Protein AF-A0AAD6IHA2-F1 (afdb_monomer)

Nearest PDB structures (foldseek):
  6ywy-assembly1_3  TM=8.155E-01  e=8.739E-05  Neurospora crassa
  3j6b-assembly1_3  TM=8.695E-01  e=1.203E-01  Saccharomyces cerevisiae
  4v1a-assembly1_e  TM=6.798E-01  e=2.513E-01  Sus scrofa

Sequence (151 aa):
MFKPTEPMLMRLRLTTKQVNGGYYKGNRTGSMGVFDKKGQYRSQVEKHRNYIPAAKLELPGLPEGSSTKEPFLLTPFVTKHMRPTPSNYVQDLERNGKTVTVIRGFEGADYLNMWADTREAYFEKFPFPKKSKKSEKSEKSKKSTEGTSDQ

Radius of gyration: 33.82 Å; Cα contacts (8 Å, |Δi|>4): 60; chains: 1; bounding box: 78×87×69 Å

Structure (mmCIF, N/CA/C/O backbone):
data_AF-A0AAD6IHA2-F1
#
_entry.id   AF-A0AAD6IHA2-F1
#
loop_
_atom_site.group_PDB
_atom_site.id
_atom_site.type_symbol
_atom_site.label_atom_id
_atom_site.label_alt_id
_atom_site.label_comp_id
_atom_site.label_asym_id
_atom_site.label_entity_id
_atom_site.label_seq_id
_atom_site.pdbx_PDB_ins_code
_atom_site.Cartn_x
_atom_site.Cartn_y
_atom_site.Cartn_z
_atom_site.occupancy
_atom_site.B_iso_or_equiv
_atom_site.auth_seq_id
_atom_site.auth_comp_id
_atom_site.auth_asym_id
_atom_site.auth_atom_id
_atom_site.pdbx_PDB_model_num
ATOM 1 N N . MET A 1 1 ? -36.192 -14.384 8.399 1.00 53.62 1 MET A N 1
ATOM 2 C CA . MET A 1 1 ? -34.789 -14.504 8.857 1.00 53.62 1 MET A CA 1
ATOM 3 C C . MET A 1 1 ? -34.752 -15.516 9.992 1.00 53.62 1 MET A C 1
ATOM 5 O O . MET A 1 1 ? -35.439 -15.306 10.983 1.00 53.62 1 MET A O 1
ATOM 9 N N . PHE A 1 2 ? -34.051 -16.636 9.812 1.00 67.25 2 PHE A N 1
ATOM 10 C CA . PHE A 1 2 ? -33.970 -17.711 10.805 1.00 67.25 2 PHE A CA 1
ATOM 11 C C . PHE A 1 2 ? -33.204 -17.218 12.040 1.00 67.25 2 PHE A C 1
ATOM 13 O O . PHE A 1 2 ? -32.063 -16.770 11.918 1.00 67.25 2 PHE A O 1
ATOM 20 N N . LYS A 1 3 ? -33.841 -17.251 13.215 1.00 65.81 3 LYS A N 1
ATOM 21 C CA . LYS A 1 3 ? -33.168 -17.006 14.493 1.00 65.81 3 LYS A CA 1
ATOM 22 C C . LYS A 1 3 ? -32.695 -18.363 15.026 1.00 65.81 3 LYS A C 1
ATOM 24 O O . LYS A 1 3 ? -33.536 -19.245 15.186 1.00 65.81 3 LYS A O 1
ATOM 29 N N . PRO A 1 4 ? -31.389 -18.562 15.253 1.00 68.19 4 PRO A N 1
ATOM 30 C CA . PRO A 1 4 ? -30.879 -19.821 15.781 1.00 68.19 4 PRO A CA 1
ATOM 31 C C . PRO A 1 4 ? -31.451 -20.106 17.175 1.00 68.19 4 PRO A C 1
ATOM 33 O O . PRO A 1 4 ? -31.747 -19.184 17.935 1.00 68.19 4 PRO A O 1
ATOM 36 N N . THR A 1 5 ? -31.594 -21.389 17.500 1.00 79.06 5 THR A N 1
ATOM 37 C CA . THR A 1 5 ? -32.062 -21.855 18.809 1.00 79.06 5 THR A CA 1
ATOM 38 C C . THR A 1 5 ? -31.047 -21.528 19.910 1.00 79.06 5 THR A C 1
ATOM 40 O O . THR A 1 5 ? -29.836 -21.499 19.684 1.00 79.06 5 THR A O 1
ATOM 43 N N . GLU A 1 6 ? -31.544 -21.289 21.122 1.00 74.75 6 GLU A N 1
ATOM 44 C CA . GLU A 1 6 ? -30.767 -20.923 22.317 1.00 74.75 6 GLU A CA 1
ATOM 45 C C . GLU A 1 6 ? -29.519 -21.801 22.581 1.00 74.75 6 GLU A C 1
ATOM 47 O O . GLU A 1 6 ? -28.434 -21.244 22.779 1.00 74.75 6 GLU A O 1
ATOM 52 N N . PRO A 1 7 ? -29.573 -23.149 22.469 1.00 74.94 7 PRO A N 1
ATOM 53 C CA . PRO A 1 7 ? -28.379 -23.987 22.623 1.00 74.94 7 PRO A CA 1
ATOM 54 C C . PRO A 1 7 ? -27.324 -23.785 21.522 1.00 74.94 7 PRO A C 1
ATOM 56 O O . PRO A 1 7 ? -26.135 -24.006 21.761 1.00 74.94 7 PRO A O 1
ATOM 59 N N . MET A 1 8 ? -27.719 -23.350 20.320 1.00 70.06 8 MET A N 1
ATOM 60 C CA . MET A 1 8 ? -26.784 -23.038 19.234 1.00 70.06 8 MET A CA 1
ATOM 61 C C . MET A 1 8 ? -26.043 -21.715 19.477 1.00 70.06 8 MET A C 1
ATOM 63 O O . MET A 1 8 ? -24.870 -21.597 19.124 1.00 70.06 8 MET A O 1
ATOM 67 N N . LEU A 1 9 ? -26.690 -20.734 20.116 1.00 71.88 9 LEU A N 1
ATOM 68 C CA . LEU A 1 9 ? -26.089 -19.438 20.459 1.00 71.88 9 LEU A CA 1
ATOM 69 C C . LEU A 1 9 ? -24.939 -19.563 21.468 1.00 71.88 9 LEU A C 1
ATOM 71 O O . LEU A 1 9 ? -23.960 -18.830 21.349 1.00 71.88 9 LEU A O 1
ATOM 75 N N . MET A 1 10 ? -25.006 -20.519 22.401 1.00 69.31 10 MET A N 1
ATOM 76 C CA . MET A 1 10 ? -23.984 -20.701 23.444 1.00 69.31 10 MET A CA 1
ATOM 77 C C . MET A 1 10 ? -22.617 -21.177 22.925 1.00 69.31 10 MET A C 1
ATOM 79 O O . MET A 1 10 ? -21.611 -21.009 23.608 1.00 69.31 10 MET A O 1
ATOM 83 N N . ARG A 1 11 ? -22.557 -21.780 21.730 1.00 80.44 11 ARG A N 1
ATOM 84 C CA . ARG A 1 11 ? -21.316 -22.343 21.157 1.00 80.44 11 ARG A CA 1
ATOM 85 C C . ARG A 1 11 ? -20.700 -21.470 20.065 1.00 80.44 11 ARG A C 1
ATOM 87 O O . ARG A 1 11 ? -19.562 -21.696 19.659 1.00 80.44 11 ARG A O 1
ATOM 94 N N . LEU A 1 12 ? -21.443 -20.484 19.568 1.00 83.69 12 LEU A N 1
ATOM 95 C CA . LEU A 1 12 ? -20.974 -19.577 18.527 1.00 83.69 12 LEU A CA 1
ATOM 96 C C . LEU A 1 12 ? -20.155 -18.438 19.138 1.00 83.69 12 LEU A C 1
ATOM 98 O O . LEU A 1 12 ? -20.445 -17.936 20.221 1.00 83.69 12 LEU A O 1
ATOM 102 N N . ARG A 1 13 ? -19.122 -17.988 18.419 1.00 86.44 13 ARG A N 1
ATOM 103 C CA . ARG A 1 13 ? -18.313 -16.846 18.863 1.00 86.44 13 ARG A CA 1
ATOM 104 C C . ARG A 1 13 ? -19.167 -15.581 18.902 1.00 86.44 13 ARG A C 1
ATOM 106 O O . ARG A 1 13 ? -19.810 -15.246 17.910 1.00 86.44 13 ARG A O 1
ATOM 113 N N . LEU A 1 14 ? -19.057 -14.833 19.999 1.00 87.69 14 LEU A N 1
ATOM 114 C CA . LEU A 1 14 ? -19.758 -13.564 20.173 1.00 87.69 14 LEU A CA 1
ATOM 115 C C . LEU A 1 14 ? -19.406 -12.540 19.082 1.00 87.69 14 LEU A C 1
ATOM 117 O O . LEU A 1 14 ? -18.248 -12.349 18.687 1.00 87.69 14 LEU A O 1
ATOM 121 N N . THR A 1 15 ? -20.437 -11.855 18.614 1.00 88.69 15 THR A N 1
ATOM 122 C CA . THR A 1 15 ? -20.440 -10.759 17.650 1.00 88.69 15 THR A CA 1
ATOM 123 C C . THR A 1 15 ? -21.135 -9.555 18.276 1.00 88.69 15 THR A C 1
ATOM 125 O O . THR A 1 15 ? -21.835 -9.670 19.279 1.00 88.69 15 THR A O 1
ATOM 128 N N . THR A 1 16 ? -20.971 -8.384 17.670 1.00 88.81 16 THR A N 1
ATOM 129 C CA . THR A 1 16 ? -21.528 -7.124 18.188 1.00 88.81 16 THR A CA 1
ATOM 130 C C . THR A 1 16 ? -23.055 -7.073 18.220 1.00 88.81 16 THR A C 1
ATOM 132 O O . THR A 1 16 ? -23.606 -6.166 18.828 1.00 88.81 16 THR A O 1
ATOM 135 N N . LYS A 1 17 ? -23.752 -7.994 17.542 1.00 86.81 17 LYS A N 1
ATOM 136 C CA . LYS A 1 17 ? -25.221 -7.999 17.424 1.00 86.81 17 LYS A CA 1
ATOM 137 C C . LYS A 1 17 ? -25.909 -9.023 18.326 1.00 86.81 17 LYS A C 1
ATOM 139 O O . LYS A 1 17 ? -27.129 -9.116 18.302 1.00 86.81 17 LYS A O 1
ATOM 144 N N . GLN A 1 18 ? -25.138 -9.808 19.076 1.00 83.75 18 GLN A N 1
ATOM 145 C CA . GLN A 1 18 ? -25.660 -10.881 19.928 1.00 83.75 18 GLN A CA 1
ATOM 146 C C . GLN A 1 18 ? -25.860 -10.457 21.385 1.00 83.75 18 GLN A C 1
ATOM 148 O O . GLN A 1 18 ? -26.608 -11.109 22.102 1.00 83.75 18 GLN A O 1
ATOM 153 N N . VAL A 1 19 ? -25.192 -9.392 21.826 1.00 81.38 19 VAL A N 1
ATOM 154 C CA . VAL A 1 19 ? -25.208 -8.912 23.212 1.00 81.38 19 VAL A CA 1
ATOM 155 C C . VAL A 1 19 ? -25.406 -7.398 23.238 1.00 81.38 19 VAL A C 1
ATOM 157 O O . VAL A 1 19 ? -25.029 -6.706 22.291 1.00 81.38 19 VAL A O 1
ATOM 160 N N . ASN A 1 20 ? -26.021 -6.904 24.314 1.00 82.94 20 ASN A N 1
ATOM 161 C CA . ASN A 1 20 ? -26.341 -5.488 24.504 1.00 82.94 20 ASN A CA 1
ATOM 162 C C . ASN A 1 20 ? -25.119 -4.700 25.038 1.00 82.94 20 ASN A C 1
ATOM 164 O O . ASN A 1 20 ? -23.970 -5.038 24.753 1.00 82.94 20 ASN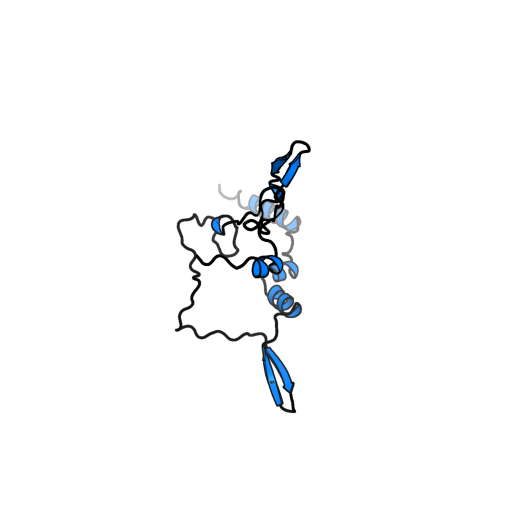 A O 1
ATOM 168 N N . GLY A 1 21 ? -25.361 -3.609 25.772 1.00 86.00 21 GLY A N 1
ATOM 169 C CA . GLY A 1 21 ? -24.336 -2.666 26.224 1.00 86.00 21 GLY A CA 1
ATOM 170 C C . GLY A 1 21 ? -23.149 -3.312 26.950 1.00 86.00 21 GLY A C 1
ATOM 171 O O . GLY A 1 21 ? -23.296 -4.293 27.672 1.00 86.00 21 GLY A O 1
ATOM 172 N N . GLY A 1 22 ? -21.962 -2.735 26.752 1.00 88.38 22 GLY A N 1
ATOM 173 C CA . GLY A 1 22 ? -20.713 -3.150 27.404 1.00 88.38 22 GLY A CA 1
ATOM 174 C C . GLY A 1 22 ? -19.805 -4.037 26.548 1.00 88.38 22 GLY A C 1
ATOM 175 O O . GLY A 1 22 ? -18.592 -4.018 26.741 1.00 88.38 22 GLY A O 1
ATOM 176 N N . TYR A 1 23 ? -20.340 -4.748 25.551 1.00 92.56 23 TYR A N 1
ATOM 177 C CA . TYR A 1 23 ? -19.519 -5.534 24.628 1.00 92.56 23 TYR A CA 1
ATOM 178 C C . TYR A 1 23 ? -19.188 -4.749 23.354 1.00 92.56 23 TYR A C 1
ATOM 180 O O . TYR A 1 23 ? -20.016 -4.598 22.455 1.00 92.56 23 TYR A O 1
ATOM 188 N N . TYR A 1 24 ? -17.944 -4.279 23.253 1.00 91.50 24 TYR A N 1
ATOM 189 C CA . TYR A 1 24 ? -17.407 -3.686 22.030 1.00 91.50 24 TYR A CA 1
ATOM 190 C C . TYR A 1 24 ? -16.456 -4.658 21.326 1.00 91.50 24 TYR A C 1
ATOM 192 O O . TYR A 1 24 ? -15.531 -5.200 21.929 1.00 91.50 24 TYR A O 1
ATOM 200 N N . LYS A 1 25 ? -16.648 -4.848 20.018 1.00 93.62 25 LYS A N 1
ATOM 201 C CA . LYS A 1 25 ? -15.765 -5.652 19.164 1.00 93.62 25 LYS A CA 1
ATOM 202 C C . LYS A 1 25 ? -15.484 -4.881 17.877 1.00 93.62 25 LYS A C 1
ATOM 204 O O . LYS A 1 25 ? -16.408 -4.542 17.145 1.00 93.62 25 LYS A O 1
ATOM 209 N N . GLY A 1 26 ? -14.209 -4.590 17.623 1.00 92.75 26 GLY A N 1
ATOM 210 C CA . GLY A 1 26 ? -13.777 -3.800 16.467 1.00 92.75 26 GLY A CA 1
ATOM 211 C C . GLY A 1 26 ? -13.718 -4.589 15.152 1.00 92.75 26 GLY A C 1
ATOM 212 O O . GLY A 1 26 ? -13.611 -5.815 15.149 1.00 92.75 26 GLY A O 1
ATOM 213 N N . ASN A 1 27 ? -13.699 -3.860 14.031 1.00 95.19 27 ASN A N 1
ATOM 214 C CA . ASN A 1 27 ? -13.680 -4.401 12.661 1.00 95.19 27 ASN A CA 1
ATOM 215 C C . ASN A 1 27 ? -12.321 -4.226 11.953 1.00 95.19 27 ASN A C 1
ATOM 217 O O . ASN A 1 27 ? -12.269 -4.097 10.735 1.00 95.19 27 ASN A O 1
ATOM 221 N N . ARG A 1 28 ? -11.213 -4.181 12.709 1.00 95.25 28 ARG A N 1
ATOM 222 C CA . ARG A 1 28 ? -9.847 -3.970 12.176 1.00 95.25 28 ARG A CA 1
ATOM 223 C C . ARG A 1 28 ? -9.683 -2.701 11.320 1.00 95.25 28 ARG A C 1
ATOM 225 O O . ARG A 1 28 ? -8.843 -2.650 10.432 1.00 95.25 28 ARG A O 1
ATOM 232 N N . THR A 1 29 ? -10.428 -1.643 11.627 1.00 93.62 29 THR A N 1
ATOM 233 C CA . THR A 1 29 ? -10.274 -0.333 10.967 1.00 93.62 29 THR A CA 1
ATOM 234 C C . THR A 1 29 ? -8.927 0.336 11.276 1.00 93.62 29 THR A C 1
ATOM 236 O O . THR A 1 29 ? -8.485 1.207 10.524 1.00 93.62 29 THR A O 1
ATOM 239 N N . GLY A 1 30 ? -8.237 -0.113 12.330 1.00 93.62 30 GLY A N 1
ATOM 240 C CA . GLY A 1 30 ? -6.969 0.436 12.815 1.00 93.62 30 GLY A CA 1
ATOM 241 C C . GLY A 1 30 ? -7.176 1.557 13.837 1.00 93.62 30 GLY A C 1
ATOM 242 O O . GLY A 1 30 ? -8.239 2.172 13.888 1.00 93.62 30 GLY A O 1
ATOM 243 N N . SER A 1 31 ? -6.162 1.808 14.668 1.00 93.75 31 SER A N 1
ATOM 244 C CA . SER A 1 31 ? -6.178 2.910 15.637 1.00 93.75 31 SER A CA 1
ATOM 245 C C . SER A 1 31 ? -5.745 4.209 14.959 1.00 93.75 31 SER A C 1
ATOM 247 O O . SER A 1 31 ? -4.578 4.351 14.600 1.00 93.75 31 SER A O 1
ATOM 249 N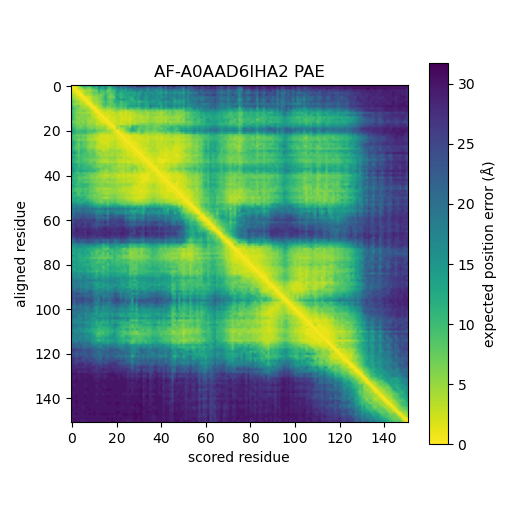 N . MET A 1 32 ? -6.682 5.140 14.766 1.00 96.25 32 MET A N 1
ATOM 250 C CA . MET A 1 32 ? -6.446 6.421 14.079 1.00 96.25 32 MET A CA 1
ATOM 251 C C . MET A 1 32 ? -6.188 7.577 15.067 1.00 96.25 32 MET A C 1
ATOM 253 O O . MET A 1 32 ? -6.276 8.744 14.698 1.00 96.25 32 MET A O 1
ATOM 257 N N . GLY A 1 33 ? -5.961 7.281 16.350 1.00 95.38 33 GLY A N 1
ATOM 258 C CA . GLY A 1 33 ? -6.025 8.289 17.405 1.00 95.38 33 GLY A CA 1
ATOM 259 C C . GLY A 1 33 ? -6.005 7.705 18.812 1.00 95.38 33 GLY A C 1
ATOM 260 O O . GLY A 1 33 ? -5.631 6.548 19.013 1.00 95.38 33 GLY A O 1
ATOM 261 N N . VAL A 1 34 ? -6.381 8.525 19.793 1.00 95.88 34 VAL A N 1
ATOM 262 C CA . VAL A 1 34 ? -6.351 8.186 21.224 1.00 95.88 34 VAL A CA 1
ATOM 263 C C . VAL A 1 34 ? -7.609 8.718 21.914 1.00 95.88 34 VAL A C 1
ATOM 265 O O . VAL A 1 34 ? -8.125 9.773 21.548 1.00 95.88 34 VAL A O 1
ATOM 268 N N . PHE A 1 35 ? -8.108 7.984 22.911 1.00 96.12 35 PHE A N 1
ATOM 269 C CA . PHE A 1 35 ? -9.190 8.444 23.780 1.00 96.12 35 PHE A CA 1
ATOM 270 C C . PHE A 1 35 ? -8.641 9.260 24.956 1.00 96.12 35 PHE A C 1
ATOM 272 O O . PHE A 1 35 ? -7.703 8.839 25.633 1.00 96.12 35 PHE A O 1
ATOM 279 N N . ASP A 1 36 ? -9.261 10.402 25.232 1.00 95.94 36 ASP A N 1
ATOM 280 C CA . ASP A 1 36 ? -9.004 11.199 26.428 1.00 95.94 36 ASP A CA 1
ATOM 281 C C . ASP A 1 36 ? -9.560 10.515 27.681 1.00 95.94 36 ASP A C 1
ATOM 283 O O . ASP A 1 36 ? -10.518 9.744 27.620 1.00 95.94 36 ASP A O 1
ATOM 287 N N . LYS A 1 37 ? -9.063 10.910 28.862 1.00 95.81 37 LYS A N 1
ATOM 288 C CA . LYS A 1 37 ? -9.605 10.464 30.163 1.00 95.81 37 LYS A CA 1
ATOM 289 C C . LYS A 1 37 ? -11.114 10.727 30.326 1.00 95.81 37 LYS A C 1
ATOM 291 O O . LYS A 1 37 ? -11.764 10.064 31.121 1.00 95.81 37 LYS A O 1
ATOM 296 N N . LYS A 1 38 ? -11.667 11.689 29.575 1.00 96.25 38 LYS A N 1
ATOM 297 C CA . LYS A 1 38 ? -13.100 12.038 29.546 1.00 96.25 38 LYS A CA 1
ATOM 298 C C . LYS A 1 38 ? -13.920 11.218 28.531 1.00 96.25 38 LYS A C 1
ATOM 300 O O . LYS A 1 38 ? -15.088 11.522 28.323 1.00 96.25 38 LYS A O 1
ATOM 305 N N . GLY A 1 39 ? -13.316 10.239 27.851 1.00 93.88 39 GLY A N 1
ATOM 306 C CA . GLY A 1 39 ? -13.978 9.394 26.847 1.00 93.88 39 GLY A CA 1
ATOM 307 C C . GLY A 1 39 ? -14.123 10.020 25.454 1.00 93.88 39 GLY A C 1
ATOM 308 O O . GLY A 1 39 ? -14.724 9.411 24.575 1.00 93.88 39 GLY A O 1
ATOM 309 N N . GLN A 1 40 ? -13.571 11.215 25.227 1.00 96.62 40 GLN A N 1
ATOM 310 C CA . GLN A 1 40 ? -13.568 11.871 23.914 1.00 96.62 40 GLN A CA 1
ATOM 311 C C . GLN A 1 40 ? -12.473 11.285 23.019 1.00 96.62 40 GLN A C 1
ATOM 313 O O . GLN A 1 40 ? -11.393 10.959 23.506 1.00 96.62 40 GLN A O 1
ATOM 318 N N . TYR A 1 41 ? -12.721 11.167 21.716 1.00 96.38 41 TYR A N 1
ATOM 319 C CA . TYR A 1 41 ? -11.736 10.647 20.766 1.00 96.38 41 TYR A CA 1
ATOM 320 C C . TYR A 1 41 ? -10.967 11.782 20.079 1.00 96.38 41 TYR A C 1
ATOM 322 O O . TYR A 1 41 ? -11.577 12.676 19.495 1.00 96.38 41 TYR A O 1
ATOM 330 N N . ARG A 1 42 ? -9.629 11.731 20.103 1.00 95.75 42 ARG A N 1
ATOM 331 C CA . ARG A 1 42 ? -8.748 12.662 19.378 1.00 95.75 42 ARG A CA 1
ATOM 332 C C . ARG A 1 42 ? -8.066 11.964 18.206 1.00 95.75 42 ARG A C 1
ATOM 334 O O . ARG A 1 42 ? -7.316 11.008 18.403 1.00 95.75 42 ARG A O 1
ATOM 341 N N . SER A 1 43 ? -8.294 12.471 16.995 1.00 95.69 43 SER A N 1
ATOM 342 C CA . SER A 1 43 ? -7.692 11.942 15.763 1.00 95.69 43 SER A CA 1
ATOM 343 C C . SER A 1 43 ? -6.227 12.358 15.619 1.00 95.69 43 SER A C 1
ATOM 345 O O . SER A 1 43 ? -5.892 13.520 15.833 1.00 95.69 43 SER A O 1
ATOM 347 N N . GLN A 1 44 ? -5.366 11.428 15.206 1.00 96.12 44 GLN A N 1
ATOM 348 C CA . GLN A 1 44 ? -3.964 11.683 14.865 1.00 96.12 44 GLN A CA 1
ATOM 349 C C . GLN A 1 44 ? -3.791 11.544 13.353 1.00 96.12 44 GLN A C 1
ATOM 351 O O . GLN A 1 44 ? -3.823 10.435 12.822 1.00 96.12 44 GLN A O 1
ATOM 356 N N . VAL A 1 45 ? -3.598 12.673 12.665 1.00 95.56 45 VAL A N 1
ATOM 357 C CA . VAL A 1 45 ? -3.554 12.730 11.191 1.00 95.56 45 VAL A CA 1
ATOM 358 C C . VAL A 1 45 ? -2.422 11.878 10.610 1.00 95.56 45 VAL A C 1
ATOM 360 O O . VAL A 1 45 ? -2.594 11.272 9.560 1.00 95.56 45 VAL A O 1
ATOM 363 N N . GLU A 1 46 ? -1.311 11.740 11.334 1.00 94.38 46 GLU A N 1
ATOM 364 C CA . GLU A 1 46 ? -0.165 10.897 10.959 1.00 94.38 46 GLU A CA 1
ATOM 365 C C . GLU A 1 46 ? -0.525 9.414 10.776 1.00 94.38 46 GLU A C 1
ATOM 367 O O . GLU A 1 46 ? 0.100 8.712 9.988 1.00 94.38 46 GLU A O 1
ATOM 372 N N . LYS A 1 47 ? -1.545 8.922 11.491 1.00 94.81 47 LYS A N 1
ATOM 373 C CA . LYS A 1 47 ? -1.987 7.520 11.421 1.00 94.81 47 LYS A CA 1
ATOM 374 C C . LYS A 1 47 ? -3.054 7.284 10.357 1.00 94.81 47 LYS A C 1
ATOM 376 O O . LYS A 1 47 ? -3.461 6.139 10.144 1.00 94.81 47 LYS A O 1
ATOM 381 N N . HIS A 1 48 ? -3.546 8.341 9.715 1.00 94.81 48 HIS A N 1
ATOM 382 C CA . HIS A 1 48 ? -4.547 8.213 8.668 1.00 94.81 48 HIS A CA 1
ATOM 383 C C . HIS A 1 48 ? -3.915 7.622 7.406 1.00 94.81 48 HIS A C 1
ATOM 385 O O . HIS A 1 48 ? -2.854 8.038 6.949 1.00 94.81 48 HIS A O 1
ATOM 391 N N . ARG A 1 49 ? -4.592 6.633 6.820 1.00 92.88 49 ARG A N 1
ATOM 392 C CA . ARG A 1 49 ? -4.181 6.050 5.541 1.00 92.88 49 ARG A CA 1
ATOM 393 C C . ARG A 1 49 ? -4.580 6.998 4.414 1.00 92.88 49 ARG A C 1
ATOM 395 O O . ARG A 1 49 ? -5.770 7.238 4.225 1.00 92.88 49 ARG A O 1
ATOM 402 N N . ASN A 1 50 ? -3.599 7.468 3.651 1.00 91.00 50 ASN A N 1
ATOM 403 C CA . ASN A 1 50 ? -3.812 8.294 2.468 1.00 91.00 50 ASN A CA 1
ATOM 404 C C . ASN A 1 50 ? -3.528 7.471 1.208 1.00 91.00 50 ASN A C 1
ATOM 406 O O . ASN A 1 50 ? -2.433 6.939 1.049 1.00 91.00 50 ASN A O 1
ATOM 410 N N . TYR A 1 51 ? -4.504 7.388 0.307 1.00 89.25 51 TYR A N 1
ATOM 411 C CA . TYR A 1 51 ? -4.329 6.783 -1.013 1.00 89.25 51 TYR A CA 1
ATOM 412 C C . TYR A 1 51 ? -4.070 7.901 -2.018 1.00 89.25 51 TYR A C 1
ATOM 414 O O . TYR A 1 51 ? -4.977 8.657 -2.366 1.00 89.25 51 TYR A O 1
ATOM 422 N N . ILE A 1 52 ? -2.810 8.052 -2.422 1.00 84.69 52 ILE A N 1
ATOM 423 C CA . ILE A 1 52 ? -2.388 9.136 -3.308 1.00 84.69 52 ILE A CA 1
ATOM 424 C C . ILE A 1 52 ? -2.712 8.738 -4.755 1.00 84.69 52 ILE A C 1
ATOM 426 O O . ILE A 1 52 ? -2.233 7.702 -5.214 1.00 84.69 52 ILE A O 1
ATOM 430 N N . PRO A 1 53 ? -3.521 9.526 -5.486 1.00 78.50 53 PRO A N 1
ATOM 431 C CA . PRO A 1 53 ? -3.780 9.258 -6.892 1.00 78.50 53 PRO A CA 1
ATOM 432 C C . PRO A 1 53 ? -2.525 9.527 -7.733 1.00 78.50 53 PRO A C 1
ATOM 434 O O . PRO A 1 53 ? -1.803 10.492 -7.485 1.00 78.50 53 PRO A O 1
ATOM 437 N N . ALA A 1 54 ? -2.320 8.717 -8.775 1.00 70.12 54 ALA A N 1
ATOM 438 C CA . ALA A 1 54 ? -1.185 8.797 -9.701 1.00 70.12 54 ALA A CA 1
ATOM 439 C C . ALA A 1 54 ? -0.982 10.189 -10.330 1.00 70.12 54 ALA A C 1
ATOM 441 O O . ALA A 1 54 ? 0.148 10.586 -10.569 1.00 70.12 54 ALA A O 1
ATOM 442 N N . ALA A 1 55 ? -2.051 10.974 -10.508 1.00 66.56 55 ALA A N 1
ATOM 443 C CA . ALA A 1 55 ? -1.974 12.351 -11.009 1.00 66.56 55 ALA A CA 1
ATOM 444 C C . ALA A 1 55 ? -1.150 13.308 -10.119 1.00 66.56 55 ALA A C 1
ATOM 446 O O . ALA A 1 55 ? -0.804 14.399 -10.556 1.00 66.56 55 ALA A O 1
ATOM 447 N N . LYS A 1 56 ? -0.882 12.934 -8.861 1.00 56.66 56 LYS A N 1
ATOM 448 C CA . LYS A 1 56 ? -0.061 13.704 -7.912 1.00 56.66 56 LYS A CA 1
ATOM 449 C C . LYS A 1 56 ? 1.351 13.134 -7.733 1.00 56.66 56 LYS A C 1
ATOM 451 O O . LYS A 1 56 ? 2.081 13.621 -6.877 1.00 56.66 56 LYS A O 1
ATOM 456 N N . LEU A 1 57 ? 1.705 12.081 -8.468 1.00 59.62 57 LEU A N 1
ATOM 457 C CA . LEU A 1 57 ? 3.013 11.436 -8.421 1.00 59.62 57 LEU A CA 1
ATOM 458 C C . LEU A 1 57 ? 3.766 11.769 -9.713 1.00 59.62 57 LEU A C 1
ATOM 460 O O . LEU A 1 57 ? 3.230 11.598 -10.805 1.00 59.62 57 LEU A O 1
ATOM 464 N N . GLU A 1 58 ? 5.011 12.222 -9.585 1.00 60.94 58 GLU A N 1
ATOM 465 C CA . GLU A 1 58 ? 5.943 12.341 -10.709 1.00 60.94 58 GLU A CA 1
ATOM 466 C C . GLU A 1 58 ? 6.352 10.925 -11.129 1.00 60.94 58 GLU A C 1
ATOM 468 O O . GLU A 1 58 ? 7.245 10.308 -10.550 1.00 60.94 58 GLU A O 1
ATOM 473 N N . LEU A 1 59 ? 5.615 10.344 -12.074 1.00 56.38 59 LEU A N 1
ATOM 474 C CA . LEU A 1 59 ? 5.925 9.019 -12.596 1.00 56.38 59 LEU A CA 1
ATOM 475 C C . LEU A 1 59 ? 7.005 9.151 -13.679 1.00 56.38 59 LEU A C 1
ATOM 477 O O . LEU A 1 59 ? 6.816 9.932 -14.617 1.00 56.38 59 LEU A O 1
ATOM 481 N N . PRO A 1 60 ? 8.107 8.379 -13.617 1.00 51.91 60 PRO A N 1
ATOM 482 C CA . PRO A 1 60 ? 9.065 8.329 -14.713 1.00 51.91 60 PRO A CA 1
ATOM 483 C C . PRO A 1 60 ? 8.350 7.843 -15.982 1.00 51.91 60 PRO A C 1
ATOM 485 O O . PRO A 1 60 ? 7.771 6.757 -16.003 1.00 51.91 60 PRO A O 1
ATOM 488 N N . GLY A 1 61 ? 8.350 8.679 -17.024 1.00 51.22 61 GLY A N 1
ATOM 489 C CA . GLY A 1 61 ? 7.632 8.443 -18.284 1.00 51.22 61 GLY A CA 1
ATOM 490 C C . GLY A 1 61 ? 6.375 9.298 -18.484 1.00 51.22 61 GLY A C 1
ATOM 491 O O . GLY A 1 61 ? 5.789 9.255 -19.564 1.00 51.22 61 GLY A O 1
ATOM 492 N N . LEU A 1 62 ? 5.980 10.098 -17.490 1.00 50.38 62 LEU A N 1
ATOM 493 C CA . LEU A 1 62 ? 4.971 11.139 -17.653 1.00 50.38 62 LEU A CA 1
ATOM 494 C C . LEU A 1 62 ? 5.683 12.449 -18.056 1.00 50.38 62 LEU A C 1
ATOM 496 O O . LEU A 1 62 ? 6.568 12.885 -17.318 1.00 50.38 62 LEU A O 1
ATOM 500 N N . PRO A 1 63 ? 5.390 13.062 -19.220 1.00 54.12 63 PRO A N 1
ATOM 501 C CA . PRO A 1 63 ? 6.068 14.293 -19.617 1.00 54.12 63 PRO A CA 1
ATOM 502 C C . PRO A 1 63 ? 5.770 15.409 -18.605 1.00 54.12 63 PRO A C 1
ATOM 504 O O . PRO A 1 63 ? 4.615 15.602 -18.214 1.00 54.12 63 PRO A O 1
ATOM 507 N N . GLU A 1 64 ? 6.809 16.134 -18.171 1.00 48.78 64 GLU A N 1
ATOM 508 C CA . GLU A 1 64 ? 6.671 17.297 -17.284 1.00 48.78 64 GLU A CA 1
ATOM 509 C C . GLU A 1 64 ? 5.602 18.246 -17.846 1.00 48.78 64 GLU A C 1
ATOM 511 O O . GLU A 1 64 ? 5.695 18.716 -18.979 1.00 48.78 64 GLU A O 1
ATOM 516 N N . GLY A 1 65 ? 4.549 18.499 -17.065 1.00 51.16 65 GLY A N 1
ATOM 517 C CA . GLY A 1 65 ? 3.439 19.352 -17.491 1.00 51.16 65 GLY A CA 1
ATOM 518 C C . GLY A 1 65 ? 2.271 18.635 -18.176 1.00 51.16 65 GLY A C 1
ATOM 519 O O . GLY A 1 65 ? 1.378 19.325 -18.675 1.00 51.16 65 GLY A O 1
ATOM 520 N N . SER A 1 66 ? 2.197 17.295 -18.160 1.00 49.75 66 SER A N 1
ATOM 521 C CA .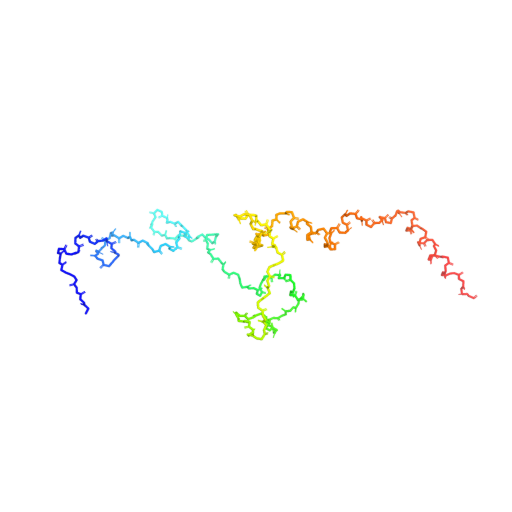 SER A 1 66 ? 0.967 16.588 -18.540 1.00 49.75 66 SER A CA 1
ATOM 522 C C . SER A 1 66 ? -0.145 16.891 -17.525 1.00 49.75 66 SER A C 1
ATOM 524 O O . SER A 1 66 ? -0.349 16.214 -16.516 1.00 49.75 66 SER A O 1
ATOM 526 N N . SER A 1 67 ? -0.856 17.983 -17.774 1.00 47.84 67 SER A N 1
ATOM 527 C CA . SER A 1 67 ? -2.118 18.300 -17.126 1.00 47.84 67 SER A CA 1
ATOM 528 C C . SER A 1 67 ? -3.099 17.143 -17.345 1.00 47.84 67 SER A C 1
ATOM 530 O O . SER A 1 67 ? -3.020 16.458 -18.361 1.00 47.84 67 SER A O 1
ATOM 532 N N . THR A 1 68 ? -4.046 16.971 -16.423 1.00 51.00 68 THR A N 1
ATOM 533 C CA . THR A 1 68 ? -5.182 16.022 -16.341 1.00 51.00 68 THR A CA 1
ATOM 534 C C . THR A 1 68 ? -5.967 15.722 -17.644 1.00 51.00 68 THR A C 1
ATOM 536 O O . THR A 1 68 ? -6.939 14.975 -17.619 1.00 51.00 68 THR A O 1
ATOM 539 N N . LYS A 1 69 ? -5.605 16.312 -18.786 1.00 50.66 69 LYS A N 1
ATOM 540 C CA . LYS A 1 69 ? -6.288 16.217 -20.078 1.00 50.66 69 LYS A CA 1
ATOM 541 C C . LYS A 1 69 ? -5.947 14.975 -20.904 1.00 50.66 69 LYS A C 1
ATOM 543 O O . LYS A 1 69 ? -6.796 14.586 -21.700 1.00 50.66 69 LYS A O 1
ATOM 548 N N . GLU A 1 70 ? -4.782 14.347 -20.735 1.00 56.97 70 GLU A N 1
ATOM 549 C CA . GLU A 1 70 ? -4.442 13.136 -21.499 1.00 56.97 70 GLU A CA 1
ATOM 550 C C . GLU A 1 70 ? -4.617 11.864 -20.652 1.00 56.97 70 GLU A C 1
ATOM 552 O O . GLU A 1 70 ? -4.026 11.753 -19.574 1.00 56.97 70 GLU A O 1
ATOM 557 N N . PRO A 1 71 ? -5.456 10.903 -21.088 1.00 60.38 71 PRO A N 1
ATOM 558 C CA . PRO A 1 71 ? -5.663 9.664 -20.356 1.00 60.38 71 PRO A CA 1
ATOM 559 C C . PRO A 1 71 ? -4.418 8.774 -20.434 1.00 60.38 71 PRO A C 1
ATOM 561 O O . PRO A 1 71 ? -3.808 8.613 -21.490 1.00 60.38 71 PRO A O 1
ATOM 564 N N . PHE A 1 72 ? -4.071 8.144 -19.311 1.00 70.81 72 PHE A N 1
ATOM 565 C CA . PHE A 1 72 ? -3.023 7.129 -19.262 1.00 70.81 72 PHE A CA 1
ATOM 566 C C . PHE A 1 72 ? -3.360 5.983 -20.226 1.00 70.81 72 PHE A C 1
ATOM 568 O O . PHE A 1 72 ? -4.448 5.413 -20.163 1.00 70.81 72 PHE A O 1
ATOM 575 N N . LEU A 1 73 ? -2.430 5.656 -21.124 1.00 81.44 73 LEU A N 1
ATOM 576 C CA . LEU A 1 73 ? -2.671 4.696 -22.206 1.00 81.44 73 LEU A CA 1
ATOM 577 C C . LEU A 1 73 ? -2.689 3.234 -21.733 1.00 81.44 73 LEU A C 1
ATOM 579 O O . LEU A 1 73 ? -3.192 2.369 -22.450 1.00 81.44 73 LEU A O 1
ATOM 583 N N . LEU A 1 74 ? -2.144 2.929 -20.547 1.00 83.50 74 LEU A N 1
ATOM 584 C CA . LEU A 1 74 ? -2.180 1.562 -20.028 1.00 83.50 74 LEU A CA 1
ATOM 585 C C . LEU A 1 74 ? -3.576 1.236 -19.501 1.00 83.50 74 LEU A C 1
ATOM 587 O O . LEU A 1 74 ? -4.155 1.964 -18.695 1.00 83.50 74 LEU A O 1
ATOM 591 N N . THR A 1 75 ? -4.084 0.085 -19.923 1.00 87.25 75 THR A N 1
ATOM 592 C CA . THR A 1 75 ? -5.383 -0.443 -19.507 1.00 87.25 75 THR A CA 1
ATOM 593 C C . THR A 1 75 ? -5.183 -1.769 -18.765 1.00 87.25 75 THR A C 1
ATOM 595 O O . THR A 1 75 ? -4.137 -2.404 -18.916 1.00 87.25 75 THR A O 1
ATOM 598 N N . PRO A 1 76 ? -6.153 -2.229 -17.951 1.00 91.62 76 PRO A N 1
ATOM 599 C CA . PRO A 1 76 ? -6.031 -3.499 -17.226 1.00 91.62 76 PRO A CA 1
ATOM 600 C C . PRO A 1 76 ? -6.051 -4.742 -18.134 1.00 91.62 76 PRO A C 1
ATOM 602 O O . PRO A 1 76 ? -5.905 -5.859 -17.640 1.00 91.62 76 PRO A O 1
ATOM 605 N N . PHE A 1 77 ? -6.245 -4.572 -19.444 1.00 93.31 77 PHE A N 1
ATOM 606 C CA . PHE A 1 77 ? -6.324 -5.659 -20.410 1.00 93.31 77 PHE A CA 1
ATOM 607 C C . PHE A 1 77 ? -5.312 -5.453 -21.536 1.00 93.31 77 PHE A C 1
ATOM 609 O O . PHE A 1 77 ? -5.053 -4.336 -21.971 1.00 93.31 77 PHE A O 1
ATOM 616 N N . VAL A 1 78 ? -4.777 -6.556 -22.049 1.00 94.00 78 VAL A N 1
ATOM 617 C CA . VAL A 1 78 ? -3.905 -6.571 -23.228 1.00 94.00 78 VAL A CA 1
ATOM 618 C C . VAL A 1 78 ? -4.649 -7.261 -24.369 1.00 94.00 78 VAL A C 1
ATOM 620 O O . VAL A 1 78 ? -5.472 -8.154 -24.143 1.00 94.00 78 VAL A O 1
ATOM 623 N N . THR A 1 79 ? -4.398 -6.841 -25.609 1.00 95.06 79 THR A N 1
ATOM 624 C CA . THR A 1 79 ? -5.032 -7.456 -26.779 1.00 95.06 79 THR A CA 1
ATOM 625 C C . THR A 1 79 ? -4.554 -8.899 -26.953 1.00 95.06 79 THR A C 1
ATOM 627 O O . THR A 1 79 ? -3.370 -9.198 -26.828 1.00 95.06 79 THR A O 1
ATOM 630 N N . LYS A 1 80 ? -5.464 -9.815 -27.312 1.00 95.12 80 LYS A N 1
ATOM 631 C CA . LYS A 1 80 ? -5.113 -11.227 -27.575 1.00 95.12 80 LYS A CA 1
ATOM 632 C C . LYS A 1 80 ? -4.212 -11.414 -28.803 1.00 95.12 80 LYS A C 1
ATOM 634 O O . LYS A 1 80 ? -3.636 -12.483 -28.976 1.00 95.12 80 LYS A O 1
ATOM 639 N N . HIS A 1 81 ? -4.113 -10.396 -29.661 1.00 95.81 81 HIS A N 1
ATOM 640 C CA . HIS A 1 81 ? -3.191 -10.387 -30.796 1.00 95.81 81 HIS A CA 1
ATOM 641 C C . HIS A 1 81 ? -1.727 -10.342 -30.344 1.00 95.81 81 HIS A C 1
ATOM 643 O O . HIS A 1 81 ? -0.860 -10.870 -31.038 1.00 95.81 81 HIS A O 1
ATOM 649 N N . MET A 1 82 ? -1.453 -9.762 -29.173 1.00 93.94 82 MET A N 1
ATOM 650 C CA . MET A 1 82 ? -0.133 -9.794 -28.564 1.00 93.94 82 MET A CA 1
ATOM 651 C C . MET A 1 82 ? 0.080 -11.148 -27.881 1.00 93.94 82 MET A C 1
ATOM 653 O O . MET A 1 82 ? -0.633 -11.510 -26.944 1.00 93.94 82 MET A O 1
ATOM 657 N N . ARG A 1 83 ? 1.070 -11.914 -28.348 1.00 93.88 83 ARG A N 1
ATOM 658 C CA . ARG A 1 83 ? 1.477 -13.148 -27.665 1.00 93.88 83 ARG A CA 1
ATOM 659 C C . ARG A 1 83 ? 2.167 -12.789 -26.342 1.00 93.88 83 ARG A C 1
ATOM 661 O O . ARG A 1 83 ? 2.944 -11.836 -26.336 1.00 93.88 83 ARG A O 1
ATOM 668 N N . PRO A 1 84 ? 1.929 -13.532 -25.246 1.00 92.62 84 PRO A N 1
ATOM 669 C CA . PRO A 1 84 ? 2.661 -13.326 -24.001 1.00 92.62 84 PRO A CA 1
ATOM 670 C C . PRO A 1 84 ? 4.170 -13.432 -24.236 1.00 92.62 84 PRO A C 1
ATOM 672 O O . PRO A 1 84 ? 4.649 -14.448 -24.743 1.00 92.62 84 PRO A O 1
ATOM 675 N N . THR A 1 85 ? 4.909 -12.381 -23.887 1.00 91.12 85 THR A N 1
ATOM 676 C CA . THR A 1 85 ? 6.367 -12.362 -24.022 1.00 91.12 85 THR A CA 1
ATOM 677 C C . THR A 1 85 ? 6.986 -13.278 -22.959 1.00 91.12 85 THR A C 1
ATOM 679 O O . THR A 1 85 ? 6.694 -13.090 -21.774 1.00 91.12 85 THR A O 1
ATOM 682 N N . PRO A 1 86 ? 7.810 -14.274 -23.333 1.00 88.25 86 PRO A N 1
ATOM 683 C CA . PRO A 1 86 ? 8.504 -15.108 -22.357 1.00 88.25 86 PRO A CA 1
ATOM 684 C C . PRO A 1 86 ? 9.541 -14.290 -21.574 1.00 88.25 86 PRO A C 1
ATOM 686 O O . PRO A 1 86 ? 10.042 -13.275 -22.055 1.00 88.25 86 PRO A O 1
ATOM 689 N N . SER A 1 87 ? 9.869 -14.739 -20.361 1.00 87.38 87 SER A N 1
ATOM 690 C CA . SER A 1 87 ? 10.935 -14.125 -19.562 1.00 87.38 87 SER A CA 1
ATOM 691 C C . SER A 1 87 ? 12.300 -14.360 -20.211 1.00 87.38 87 SER A C 1
ATOM 693 O O . SER A 1 87 ? 12.595 -15.476 -20.634 1.00 87.38 87 SER A O 1
ATOM 695 N N . ASN A 1 88 ? 13.155 -13.335 -20.207 1.00 86.62 88 ASN A N 1
ATOM 696 C CA . ASN A 1 88 ? 14.564 -13.461 -20.597 1.00 86.62 88 ASN A CA 1
ATOM 697 C C . ASN A 1 88 ? 15.412 -14.143 -19.509 1.00 86.62 88 ASN A C 1
ATOM 699 O O . ASN A 1 88 ? 16.516 -14.610 -19.775 1.00 86.62 88 ASN A O 1
ATOM 703 N N . TYR A 1 89 ? 14.905 -14.197 -18.275 1.00 89.00 89 TYR A N 1
ATOM 704 C CA . TYR A 1 89 ? 15.600 -14.783 -17.137 1.00 89.00 89 TYR A CA 1
ATOM 705 C C . TYR A 1 89 ? 15.286 -16.272 -17.068 1.00 89.00 89 TYR A C 1
ATOM 707 O O . TYR A 1 89 ? 14.281 -16.693 -16.490 1.00 89.00 89 TYR A O 1
ATOM 715 N N . VAL A 1 90 ? 16.156 -17.073 -17.676 1.00 90.44 90 VAL A N 1
ATOM 716 C CA . VAL A 1 90 ? 16.085 -18.536 -17.662 1.00 90.44 90 VAL A CA 1
ATOM 717 C C . VAL A 1 90 ? 17.342 -19.143 -17.044 1.00 90.44 90 VAL A C 1
ATOM 719 O O . VAL A 1 90 ? 18.416 -18.543 -17.067 1.00 90.44 90 VAL A O 1
ATOM 722 N N . GLN A 1 91 ? 17.185 -20.324 -16.455 1.00 88.94 91 GLN A N 1
ATOM 723 C CA . GLN A 1 91 ? 18.257 -21.158 -15.937 1.00 88.94 91 GLN A CA 1
ATOM 724 C C . GLN A 1 91 ? 18.062 -22.582 -16.431 1.00 88.94 91 GLN A C 1
ATOM 726 O O . GLN A 1 91 ? 16.981 -23.156 -16.292 1.00 88.94 91 GLN A O 1
ATOM 731 N N . ASP A 1 92 ? 19.132 -23.166 -16.943 1.00 90.25 92 ASP A N 1
ATOM 732 C CA . ASP A 1 92 ? 19.157 -24.579 -17.269 1.00 90.25 92 ASP A CA 1
ATOM 733 C C . ASP A 1 92 ? 19.448 -25.386 -16.003 1.00 90.25 92 ASP A C 1
ATOM 735 O O . ASP A 1 92 ? 20.431 -25.151 -15.298 1.00 90.25 92 ASP A O 1
ATOM 739 N N . LEU A 1 93 ? 18.554 -26.322 -15.691 1.00 88.94 93 LEU A N 1
ATOM 740 C CA . LEU A 1 93 ? 18.680 -27.234 -14.563 1.00 88.94 93 LEU A CA 1
ATOM 741 C C . LEU A 1 93 ? 18.765 -28.667 -15.077 1.00 88.94 93 LEU A C 1
ATOM 743 O O . LEU A 1 93 ? 17.961 -29.090 -15.908 1.00 88.94 93 LEU A O 1
ATOM 747 N N . GLU A 1 94 ? 19.696 -29.446 -14.538 1.00 88.94 94 GLU A N 1
ATOM 748 C CA . GLU A 1 94 ? 19.753 -30.879 -14.804 1.00 88.94 94 GLU A CA 1
ATOM 749 C C . GLU A 1 94 ? 18.781 -31.619 -13.882 1.00 88.94 94 GLU A C 1
ATOM 751 O O . GLU A 1 94 ? 18.909 -31.612 -12.656 1.00 88.94 94 GLU A O 1
ATOM 756 N N . ARG A 1 95 ? 17.781 -32.277 -14.473 1.00 82.12 95 ARG A N 1
ATOM 757 C CA . ARG A 1 95 ? 16.880 -33.194 -13.768 1.00 82.12 95 ARG A CA 1
ATOM 758 C C . ARG A 1 95 ? 16.877 -34.536 -14.480 1.00 82.12 95 ARG A C 1
ATOM 760 O O . ARG A 1 95 ? 16.527 -34.620 -15.653 1.00 82.12 95 ARG A O 1
ATOM 767 N N . ASN A 1 96 ? 17.234 -35.597 -13.758 1.00 80.38 96 ASN A N 1
ATOM 768 C CA . ASN A 1 96 ? 17.207 -36.979 -14.253 1.00 80.38 96 ASN A CA 1
ATOM 769 C C . ASN A 1 96 ? 17.986 -37.175 -15.573 1.00 80.38 96 ASN A C 1
ATOM 771 O O . ASN A 1 96 ? 17.491 -37.823 -16.495 1.00 80.38 96 ASN A O 1
ATOM 775 N N . GLY A 1 97 ? 19.176 -36.574 -15.689 1.00 86.75 97 GLY A N 1
ATOM 776 C CA . GLY A 1 97 ? 20.025 -36.681 -16.884 1.00 86.75 97 GLY A CA 1
ATOM 777 C C . GLY A 1 97 ? 19.516 -35.913 -18.111 1.00 86.75 97 GLY A C 1
ATOM 778 O O . GLY A 1 97 ? 20.016 -36.135 -19.211 1.00 86.75 97 GLY A O 1
ATOM 779 N N . LYS A 1 98 ? 18.516 -35.033 -17.950 1.00 85.25 98 LYS A N 1
ATOM 780 C CA . LYS A 1 98 ? 18.025 -34.128 -18.998 1.00 85.25 98 LYS A CA 1
ATOM 781 C C . LYS A 1 98 ? 18.111 -32.679 -18.531 1.00 85.25 98 LYS A C 1
ATOM 783 O O . LYS A 1 98 ? 17.692 -32.355 -17.418 1.00 85.25 98 LYS A O 1
ATOM 788 N N . THR A 1 99 ? 18.613 -31.812 -19.401 1.00 88.19 99 THR A N 1
ATOM 789 C CA . THR A 1 99 ? 18.629 -30.364 -19.181 1.00 88.19 99 THR A CA 1
ATOM 790 C C . THR A 1 99 ? 17.233 -29.801 -19.428 1.00 88.19 99 THR A C 1
ATOM 792 O O . THR A 1 99 ? 16.653 -30.006 -20.495 1.00 88.19 99 THR A O 1
ATOM 795 N N . VAL A 1 100 ? 16.671 -29.123 -18.430 1.00 87.88 100 VAL A N 1
ATOM 796 C CA . VAL A 1 100 ? 15.373 -28.449 -18.508 1.00 87.88 100 VAL A CA 1
ATOM 797 C C . VAL A 1 100 ? 15.583 -26.967 -18.233 1.00 87.88 100 VAL A C 1
ATOM 799 O O . VAL A 1 100 ? 16.034 -26.593 -17.152 1.00 87.88 100 VAL A O 1
ATOM 802 N N . THR A 1 101 ? 15.210 -26.130 -19.196 1.00 88.56 1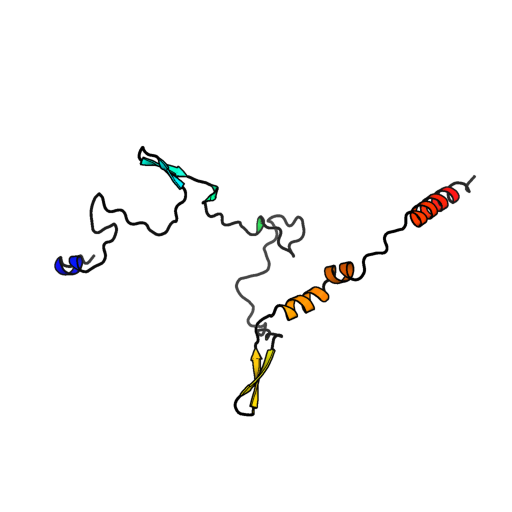01 THR A N 1
ATOM 803 C CA . THR A 1 101 ? 15.218 -24.674 -19.048 1.00 88.56 101 THR A CA 1
ATOM 804 C C . THR A 1 101 ? 14.023 -24.237 -18.207 1.00 88.56 101 THR A C 1
ATOM 806 O O . THR A 1 101 ? 12.866 -24.462 -18.570 1.00 88.56 101 THR A O 1
ATOM 809 N N . VAL A 1 102 ? 14.297 -23.619 -17.063 1.00 88.44 102 VAL A N 1
ATOM 810 C CA . VAL A 1 102 ? 13.296 -23.109 -16.122 1.00 88.44 102 VAL A CA 1
ATOM 811 C C . VAL A 1 102 ? 13.416 -21.593 -16.039 1.00 88.44 102 VAL A C 1
ATOM 813 O O . VAL A 1 102 ? 14.508 -21.037 -16.099 1.00 88.44 102 VAL A O 1
ATOM 816 N N . ILE A 1 103 ? 12.287 -20.901 -15.900 1.00 89.44 103 ILE A N 1
ATOM 817 C CA . ILE A 1 103 ? 12.280 -19.454 -15.667 1.00 89.44 103 ILE A CA 1
ATOM 818 C C . ILE A 1 103 ? 12.844 -19.189 -14.267 1.00 89.44 103 ILE A C 1
ATOM 820 O O . ILE A 1 103 ? 12.305 -19.697 -13.281 1.00 89.44 103 ILE A O 1
ATOM 824 N N . ARG A 1 104 ? 13.909 -18.386 -14.183 1.00 91.69 104 ARG A N 1
ATOM 825 C CA . ARG A 1 104 ? 14.495 -17.936 -12.913 1.00 91.69 104 ARG A CA 1
ATOM 826 C C . ARG A 1 104 ? 13.995 -16.537 -12.545 1.00 91.69 104 ARG A C 1
ATOM 828 O O . ARG A 1 104 ? 13.507 -15.792 -13.395 1.00 91.69 104 ARG A O 1
ATOM 835 N N . GLY A 1 105 ? 14.095 -16.197 -11.261 1.00 89.00 105 GLY A N 1
ATOM 836 C CA . GLY A 1 105 ? 13.777 -14.858 -10.763 1.00 89.00 105 GLY A CA 1
ATOM 837 C C . GLY A 1 105 ? 14.829 -13.824 -11.168 1.00 89.00 105 GLY A C 1
ATOM 838 O O . GLY A 1 105 ? 15.961 -14.174 -11.494 1.00 89.00 105 GLY A O 1
ATOM 839 N N . PHE A 1 106 ? 14.442 -12.551 -11.128 1.00 91.38 106 PHE A N 1
ATOM 840 C CA . PHE A 1 106 ? 15.353 -11.427 -11.326 1.00 91.38 106 PHE A CA 1
ATOM 841 C C . PHE A 1 106 ? 16.269 -11.275 -10.109 1.00 91.38 106 PHE A C 1
ATOM 843 O O . PHE A 1 106 ? 15.784 -11.086 -8.990 1.00 91.38 106 PHE A O 1
ATOM 850 N N . GLU A 1 107 ? 17.580 -11.376 -10.318 1.00 91.56 107 GLU A N 1
ATOM 851 C CA . GLU A 1 107 ? 18.572 -11.328 -9.245 1.00 91.56 107 GLU A CA 1
ATOM 852 C C . GLU A 1 107 ? 19.276 -9.969 -9.159 1.00 91.56 107 GLU A C 1
ATOM 854 O O . GLU A 1 107 ? 19.256 -9.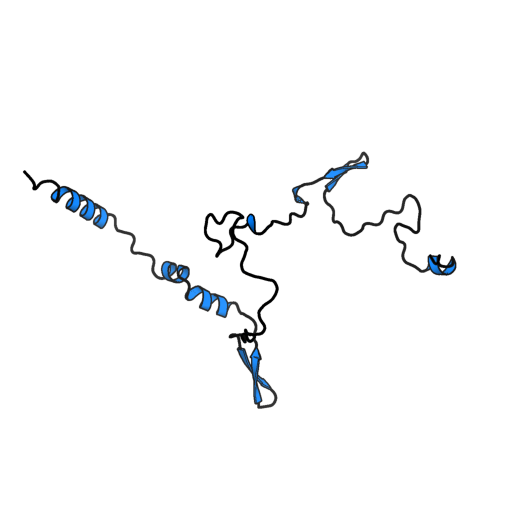156 -10.083 1.00 91.56 107 GLU A O 1
ATOM 859 N N . GLY A 1 108 ? 19.967 -9.729 -8.040 1.00 92.69 108 GLY A N 1
ATOM 860 C CA . GLY A 1 108 ? 20.744 -8.501 -7.850 1.00 92.69 108 GLY A CA 1
ATOM 861 C C . GLY A 1 108 ? 21.843 -8.313 -8.904 1.00 92.69 108 GLY A C 1
ATOM 862 O O . GLY A 1 108 ? 22.079 -7.190 -9.339 1.00 92.69 108 GLY A O 1
ATOM 863 N N . ALA A 1 109 ? 22.476 -9.397 -9.365 1.00 90.75 109 ALA A N 1
ATOM 864 C CA . ALA A 1 109 ? 23.475 -9.332 -10.433 1.00 90.75 109 ALA A CA 1
ATOM 865 C C . ALA A 1 109 ? 22.865 -8.880 -11.772 1.00 90.75 109 ALA A C 1
ATOM 867 O O . ALA A 1 109 ? 23.469 -8.079 -12.482 1.00 90.75 109 ALA A O 1
ATOM 868 N N . ASP A 1 110 ? 21.644 -9.325 -12.088 1.00 91.06 110 ASP A N 1
ATOM 869 C CA . ASP A 1 110 ? 20.926 -8.884 -13.288 1.00 91.06 110 ASP A CA 1
ATOM 870 C C . ASP A 1 110 ? 20.593 -7.398 -13.225 1.00 91.06 110 ASP A C 1
ATOM 872 O O . ASP A 1 110 ? 20.732 -6.691 -14.221 1.00 91.06 110 ASP A O 1
ATOM 876 N N . TYR A 1 111 ? 20.193 -6.916 -12.044 1.00 90.81 111 TYR A N 1
ATOM 877 C CA . TYR A 1 111 ? 19.971 -5.494 -11.819 1.00 90.81 111 TYR A CA 1
ATOM 878 C C . TYR A 1 111 ? 21.242 -4.680 -12.039 1.00 90.81 111 TYR A C 1
ATOM 880 O O . TYR A 1 111 ? 21.191 -3.659 -12.716 1.00 90.81 111 TYR A O 1
ATOM 888 N N . LEU A 1 112 ? 22.382 -5.131 -11.510 1.00 90.50 112 LEU A N 1
ATOM 889 C CA . LEU A 1 112 ? 23.660 -4.441 -11.693 1.00 90.50 112 LEU A CA 1
ATOM 890 C C . LEU A 1 112 ? 24.086 -4.401 -13.163 1.00 90.50 112 LEU A C 1
ATOM 892 O O . LEU A 1 112 ? 24.557 -3.362 -13.618 1.00 90.50 112 LEU A O 1
ATOM 896 N N . ASN A 1 113 ? 23.880 -5.487 -13.910 1.00 89.38 113 ASN A N 1
ATOM 897 C CA . ASN A 1 113 ? 24.153 -5.521 -15.347 1.00 89.38 113 ASN A CA 1
ATOM 898 C C . ASN A 1 113 ? 23.233 -4.556 -16.110 1.00 89.38 113 ASN A C 1
ATOM 900 O O . ASN A 1 113 ? 23.715 -3.721 -16.866 1.00 89.38 113 ASN A O 1
ATOM 904 N N . MET A 1 114 ? 21.924 -4.602 -15.842 1.00 88.50 114 MET A N 1
ATOM 905 C CA . MET A 1 114 ? 20.950 -3.685 -16.441 1.00 88.50 114 MET A CA 1
ATOM 906 C C . MET A 1 114 ? 21.260 -2.220 -16.102 1.00 88.50 114 MET A C 1
ATOM 908 O O . MET A 1 114 ? 21.151 -1.346 -16.957 1.00 88.50 114 MET A O 1
ATOM 912 N N . TRP A 1 115 ? 21.656 -1.939 -14.859 1.00 87.88 115 TRP A N 1
ATOM 913 C CA . TRP A 1 115 ? 22.037 -0.602 -14.415 1.00 87.88 115 TRP A CA 1
ATOM 914 C C . TRP A 1 115 ? 23.331 -0.129 -15.081 1.00 87.88 115 TRP A C 1
ATOM 916 O O . TRP A 1 115 ? 23.410 1.031 -15.482 1.00 87.88 115 TRP A O 1
ATOM 926 N N . ALA A 1 116 ? 24.319 -1.009 -15.263 1.00 87.94 116 ALA A N 1
ATOM 927 C CA . ALA A 1 116 ? 25.579 -0.677 -15.924 1.00 87.94 116 ALA A CA 1
ATOM 928 C C . ALA A 1 116 ? 25.395 -0.194 -17.375 1.00 87.94 116 ALA A C 1
ATOM 930 O O . ALA A 1 116 ? 26.231 0.574 -17.856 1.00 87.94 116 ALA A O 1
ATOM 931 N N . ASP A 1 117 ? 24.302 -0.601 -18.026 1.00 83.62 117 ASP A N 1
ATOM 932 C CA . ASP A 1 117 ? 23.925 -0.192 -19.384 1.00 83.62 117 ASP A CA 1
ATOM 933 C C . ASP A 1 117 ? 23.173 1.153 -19.427 1.00 83.62 117 ASP A C 1
ATOM 935 O O . ASP A 1 117 ? 22.927 1.712 -20.500 1.00 83.62 117 ASP A O 1
ATOM 939 N N . THR A 1 118 ? 22.801 1.712 -18.273 1.00 84.25 118 THR A N 1
ATOM 940 C CA . THR A 1 118 ? 22.113 3.005 -18.208 1.00 84.25 118 THR A CA 1
ATOM 941 C C . THR A 1 118 ? 23.065 4.179 -18.443 1.00 84.25 118 THR A C 1
ATOM 943 O O . THR A 1 118 ? 24.268 4.138 -18.177 1.00 84.25 118 THR A O 1
ATOM 946 N N . ARG A 1 119 ? 22.493 5.301 -18.897 1.00 69.94 119 ARG A N 1
ATOM 947 C CA . ARG A 1 119 ? 23.215 6.566 -19.107 1.00 69.94 119 ARG A CA 1
ATOM 948 C C . ARG A 1 119 ? 23.890 7.086 -17.827 1.00 69.94 119 ARG A C 1
ATOM 950 O O . ARG A 1 119 ? 24.929 7.734 -17.908 1.00 69.94 119 ARG A O 1
ATOM 957 N N . GLU A 1 120 ? 23.309 6.808 -16.665 1.00 76.25 120 GLU A N 1
ATOM 958 C CA . GLU A 1 120 ? 23.831 7.223 -15.358 1.00 76.25 120 GLU A CA 1
ATOM 959 C C . GLU A 1 120 ? 25.147 6.509 -15.032 1.00 76.25 120 GLU A C 1
ATOM 961 O O . GLU A 1 120 ? 26.144 7.169 -14.732 1.00 76.25 120 GLU A O 1
ATOM 966 N N . ALA A 1 121 ? 25.189 5.184 -15.207 1.00 74.50 121 ALA A N 1
ATOM 967 C CA . ALA A 1 121 ? 26.397 4.390 -14.994 1.00 74.50 121 ALA A CA 1
ATOM 968 C C . ALA A 1 121 ? 27.538 4.784 -15.951 1.00 74.50 121 ALA A C 1
ATOM 970 O O . ALA A 1 121 ? 28.713 4.758 -15.573 1.00 74.50 121 ALA A O 1
ATOM 971 N N . TYR A 1 122 ? 27.213 5.197 -17.182 1.00 73.19 122 TYR A N 1
ATOM 972 C CA . TYR A 1 122 ? 28.201 5.733 -18.122 1.00 73.19 122 TYR A CA 1
ATOM 973 C C . TYR A 1 122 ? 28.875 7.009 -17.592 1.00 73.19 122 TYR A C 1
ATOM 975 O O . TYR A 1 122 ? 30.101 7.118 -17.633 1.00 73.19 122 TYR A O 1
ATOM 983 N N . PHE A 1 123 ? 28.098 7.964 -17.070 1.00 72.06 123 PHE A N 1
ATOM 984 C CA . PHE A 1 123 ? 28.643 9.222 -16.547 1.00 72.06 123 PHE A CA 1
ATOM 985 C C . PHE A 1 123 ? 29.425 9.057 -15.246 1.00 72.06 123 PHE A C 1
ATOM 987 O O . PHE A 1 123 ? 30.346 9.833 -14.994 1.00 72.06 123 PHE A O 1
ATOM 994 N N . GLU A 1 124 ? 29.094 8.053 -14.437 1.00 74.88 124 GLU A N 1
ATOM 995 C CA . GLU A 1 124 ? 29.864 7.728 -13.237 1.00 74.88 124 GLU A CA 1
ATOM 996 C C . GLU A 1 124 ? 31.232 7.122 -13.587 1.00 74.88 124 GLU A C 1
ATOM 998 O O . GLU A 1 124 ? 32.248 7.499 -13.002 1.00 74.88 124 GLU A O 1
ATOM 1003 N N . LYS A 1 125 ? 31.284 6.240 -14.597 1.00 73.38 125 LYS A N 1
ATOM 1004 C CA . LYS A 1 125 ? 32.537 5.637 -15.087 1.00 73.38 125 LYS A CA 1
ATOM 1005 C C . LYS A 1 125 ? 33.423 6.631 -15.837 1.00 73.38 125 LYS A C 1
ATOM 1007 O O . LYS A 1 125 ? 34.645 6.588 -15.700 1.00 73.38 125 LYS A O 1
ATOM 1012 N N . PHE A 1 126 ? 32.822 7.518 -16.624 1.00 70.88 126 PHE A N 1
ATOM 1013 C CA . PHE A 1 126 ? 33.523 8.534 -17.405 1.00 70.88 126 PHE A CA 1
ATOM 1014 C C . PHE A 1 126 ? 33.022 9.924 -17.016 1.00 70.88 126 PHE A C 1
ATOM 1016 O O . PHE A 1 126 ? 32.235 10.529 -17.754 1.00 70.88 126 PHE A O 1
ATOM 1023 N N . PRO A 1 127 ? 33.469 10.461 -15.865 1.00 69.44 127 PRO A N 1
ATOM 1024 C CA . PRO A 1 127 ? 33.127 11.822 -15.497 1.00 69.44 127 PRO A CA 1
ATOM 1025 C C . PRO A 1 127 ? 33.622 12.756 -16.599 1.00 69.44 127 PRO A C 1
ATOM 1027 O O . PRO A 1 127 ? 34.777 12.667 -17.028 1.00 69.44 127 PRO A O 1
ATOM 1030 N N . PHE A 1 128 ? 32.753 13.657 -17.066 1.00 67.81 128 PHE A N 1
ATOM 1031 C CA . PHE A 1 128 ? 33.157 14.666 -18.038 1.00 67.81 128 PHE A CA 1
ATOM 1032 C C . PHE A 1 128 ? 34.430 15.362 -17.548 1.00 67.81 128 PHE A C 1
ATOM 1034 O O . PHE A 1 128 ? 34.503 15.721 -16.364 1.00 67.81 128 PHE A O 1
ATOM 1041 N N . PRO A 1 129 ? 35.426 15.581 -18.426 1.00 67.50 129 PRO A N 1
ATOM 1042 C CA . PRO A 1 129 ? 36.604 16.332 -18.044 1.00 67.50 129 PRO A CA 1
ATOM 1043 C C . PRO A 1 129 ? 36.133 17.693 -17.537 1.00 67.50 129 PRO A C 1
ATOM 1045 O O . PRO A 1 129 ? 35.586 18.498 -18.294 1.00 67.50 129 PRO A O 1
ATOM 1048 N N . LYS A 1 130 ? 36.301 17.940 -16.232 1.00 64.06 130 LYS A N 1
ATOM 1049 C CA . LYS A 1 130 ? 36.026 19.251 -15.643 1.00 64.06 130 LYS A CA 1
ATOM 1050 C C . LYS A 1 130 ? 36.847 20.246 -16.452 1.00 64.06 130 LYS A C 1
ATOM 1052 O O . LYS A 1 130 ? 38.073 20.117 -16.475 1.00 64.06 130 LYS A O 1
ATOM 1057 N N . LYS A 1 131 ? 36.195 21.198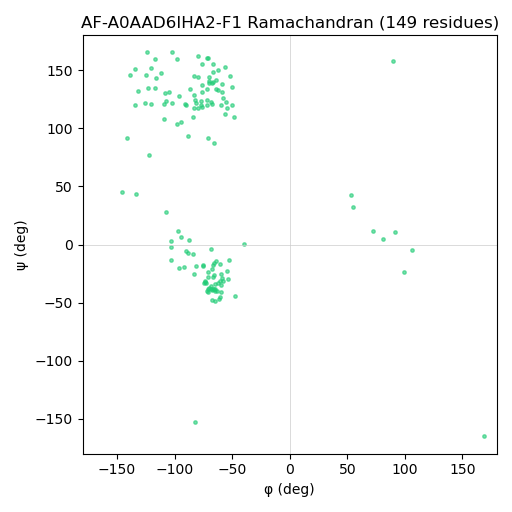 -17.140 1.00 55.47 131 LYS A N 1
ATOM 1058 C CA . LYS A 1 131 ? 36.897 22.295 -17.821 1.00 55.47 131 LYS A CA 1
ATOM 1059 C C . LYS A 1 131 ? 37.878 22.877 -16.803 1.00 55.47 131 LYS A C 1
ATOM 1061 O O . LYS A 1 131 ? 37.478 23.427 -15.778 1.00 55.47 131 LYS A O 1
ATOM 1066 N N . SER A 1 132 ? 39.171 22.656 -17.021 1.00 54.78 132 SER A N 1
ATOM 1067 C CA . SER A 1 132 ? 40.183 23.232 -16.147 1.00 54.78 132 SER A CA 1
ATOM 1068 C C . SER A 1 132 ? 40.090 24.751 -16.302 1.00 54.78 132 SER A C 1
ATOM 1070 O O . SER A 1 132 ? 39.904 25.245 -17.410 1.00 54.78 132 SER A O 1
ATOM 1072 N N . LYS A 1 133 ? 40.243 25.526 -15.222 1.00 56.72 133 LYS A N 1
ATOM 1073 C CA . LYS A 1 133 ? 40.170 27.006 -15.257 1.00 56.72 133 LYS A CA 1
ATOM 1074 C C . LYS A 1 133 ? 41.104 27.663 -16.301 1.00 56.72 133 LYS A C 1
ATOM 1076 O O . LYS A 1 133 ? 40.965 28.849 -16.593 1.00 56.72 133 LYS A O 1
ATOM 1081 N N . LYS A 1 134 ? 42.060 26.912 -16.869 1.00 53.47 134 LYS A N 1
ATOM 1082 C CA . LYS A 1 134 ? 42.895 27.330 -18.005 1.00 53.47 134 LYS A CA 1
ATOM 1083 C C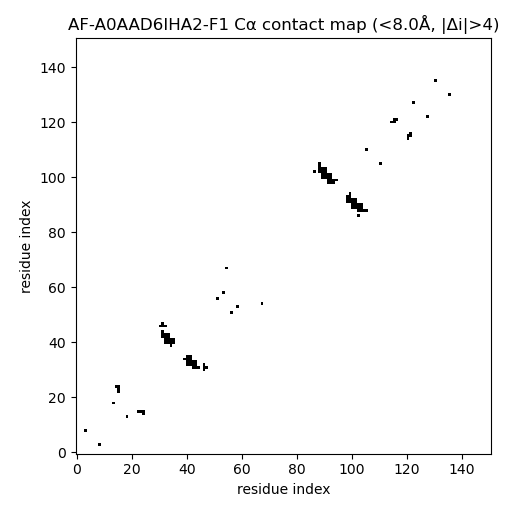 . LYS A 1 134 ? 42.108 27.456 -19.318 1.00 53.47 134 LYS A C 1
ATOM 1085 O O . LYS A 1 134 ? 42.368 28.410 -20.044 1.00 53.47 134 LYS A O 1
ATOM 1090 N N . SER A 1 135 ? 41.146 26.572 -19.609 1.00 52.75 135 SER A N 1
ATOM 1091 C CA . SER A 1 135 ? 40.379 26.627 -20.865 1.00 52.75 135 SER A CA 1
ATOM 1092 C C . SER A 1 135 ? 39.352 27.766 -20.888 1.00 52.75 135 SER A C 1
ATOM 1094 O O . SER A 1 135 ? 39.164 28.396 -21.926 1.00 52.75 135 SER A O 1
ATOM 1096 N N . GLU A 1 136 ? 38.776 28.125 -19.735 1.00 52.91 136 GLU A N 1
ATOM 1097 C CA . GLU A 1 136 ? 37.882 29.290 -19.608 1.00 52.91 136 GLU A CA 1
ATOM 1098 C C . GLU A 1 136 ? 38.618 30.626 -19.794 1.00 52.91 136 GLU A C 1
ATOM 1100 O O . GLU A 1 136 ? 38.070 31.552 -20.393 1.00 52.91 136 GLU A O 1
ATOM 1105 N N . LYS A 1 137 ? 39.876 30.737 -19.332 1.00 52.31 137 LYS A N 1
ATOM 1106 C CA . LYS A 1 137 ? 40.712 31.921 -19.599 1.00 52.31 137 LYS A CA 1
ATOM 1107 C C . LYS A 1 137 ? 41.066 32.048 -21.083 1.00 52.31 137 LYS A C 1
ATOM 1109 O O . LYS A 1 137 ? 41.047 33.165 -21.587 1.00 52.31 137 LYS A O 1
ATOM 1114 N N . SER A 1 138 ? 41.328 30.937 -21.780 1.00 54.25 138 SER A N 1
ATOM 1115 C CA . SER A 1 138 ? 41.614 30.958 -23.224 1.00 54.25 138 SER A CA 1
ATOM 1116 C C . SER A 1 138 ? 40.379 31.211 -24.098 1.00 54.25 138 SER A C 1
ATOM 1118 O O . SER A 1 138 ? 40.501 31.835 -25.148 1.00 54.25 138 SER A O 1
ATOM 1120 N N . GLU A 1 139 ? 39.185 30.770 -23.678 1.00 55.44 139 GLU A N 1
ATOM 1121 C CA . GLU A 1 139 ? 37.922 31.104 -24.362 1.00 55.44 139 GLU A CA 1
ATOM 1122 C C . GLU A 1 139 ? 37.544 32.579 -24.141 1.00 55.44 139 GLU A C 1
ATOM 1124 O O . GLU A 1 139 ? 37.141 33.253 -25.088 1.00 55.44 139 GLU A O 1
ATOM 1129 N N . LYS A 1 140 ? 37.746 33.127 -22.929 1.00 54.81 140 LYS A N 1
ATOM 1130 C CA . LYS A 1 140 ? 37.554 34.567 -22.669 1.00 54.81 140 LYS A CA 1
ATOM 1131 C C . LYS A 1 140 ? 38.559 35.450 -23.413 1.00 54.81 140 LYS A C 1
ATOM 1133 O O . LYS A 1 140 ? 38.153 36.497 -23.902 1.00 54.81 140 LYS A O 1
ATOM 1138 N N . SER A 1 141 ? 39.826 35.041 -23.530 1.00 51.94 141 SER A N 1
ATOM 1139 C CA . SER A 1 141 ? 40.843 35.824 -24.249 1.00 51.94 141 SER A CA 1
ATOM 1140 C C . SER A 1 141 ? 40.660 35.801 -25.770 1.00 51.94 141 SER A C 1
ATOM 1142 O O . SER A 1 141 ? 40.943 36.801 -26.418 1.00 51.94 141 SER A O 1
ATOM 1144 N N . LYS A 1 142 ? 40.160 34.695 -26.346 1.00 53.03 142 LYS A N 1
ATOM 1145 C CA . LYS A 1 142 ? 39.838 34.613 -27.784 1.00 53.03 142 LYS A CA 1
ATOM 1146 C C . LYS A 1 142 ? 38.620 35.459 -28.163 1.00 53.03 142 LYS A C 1
ATOM 1148 O O . LYS A 1 142 ? 38.633 36.129 -29.188 1.00 53.03 142 LYS A O 1
ATOM 1153 N N . LYS A 1 143 ? 37.604 35.515 -27.295 1.00 52.84 143 LYS A N 1
ATOM 1154 C CA . LYS A 1 143 ? 36.394 36.319 -27.533 1.00 52.84 143 LYS A CA 1
ATOM 1155 C C . LYS A 1 143 ? 36.637 37.832 -27.433 1.00 52.84 143 LYS A C 1
ATOM 1157 O O . LYS A 1 143 ? 35.891 38.602 -28.022 1.00 52.84 143 LYS A O 1
ATOM 1162 N N . SER A 1 144 ? 37.678 38.266 -26.715 1.00 51.00 144 SER A N 1
ATOM 1163 C CA . SER A 1 144 ? 38.097 39.677 -26.666 1.00 51.00 144 SER A CA 1
ATOM 1164 C C . SER A 1 144 ? 38.951 40.125 -27.857 1.00 51.00 144 SER A C 1
ATOM 1166 O O . SER A 1 144 ? 39.065 41.323 -28.080 1.00 51.00 144 SER A O 1
ATOM 1168 N N . THR A 1 145 ? 39.560 39.202 -28.611 1.00 51.88 145 THR A N 1
ATOM 1169 C CA . THR A 1 145 ? 40.404 39.537 -29.776 1.00 51.88 145 THR A CA 1
ATOM 1170 C C . 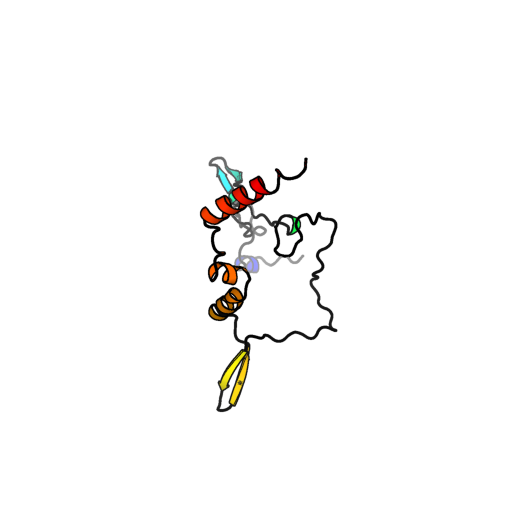THR A 1 145 ? 39.641 39.576 -31.100 1.00 51.88 145 THR A C 1
ATOM 1172 O O . THR A 1 145 ? 40.108 40.210 -32.034 1.00 51.88 145 THR A O 1
ATOM 1175 N N . GLU A 1 146 ? 38.463 38.952 -31.183 1.00 51.34 146 GLU A N 1
ATOM 1176 C CA . GLU A 1 146 ? 37.615 38.954 -32.391 1.00 51.34 146 GLU A CA 1
ATOM 1177 C C . GLU A 1 146 ? 36.640 40.148 -32.455 1.00 51.34 146 GLU A C 1
ATOM 1179 O O . GLU A 1 146 ? 35.984 40.349 -33.468 1.00 51.34 146 GLU A O 1
ATOM 1184 N N . GLY A 1 147 ? 36.540 40.962 -31.395 1.00 48.88 147 GLY A N 1
ATOM 1185 C CA . GLY A 1 147 ? 35.638 42.124 -31.327 1.00 48.88 147 GLY A CA 1
ATOM 1186 C C . GLY A 1 147 ? 36.261 43.473 -31.714 1.00 48.88 147 GLY A C 1
ATOM 1187 O O . GLY A 1 147 ? 35.608 44.498 -31.537 1.00 48.88 147 GLY A O 1
ATOM 1188 N N . THR A 1 148 ? 37.508 43.495 -32.196 1.00 50.66 148 THR A N 1
ATOM 1189 C CA . THR A 1 148 ? 38.279 44.735 -32.420 1.00 50.66 148 THR A CA 1
ATOM 1190 C C . THR A 1 148 ? 38.964 44.743 -33.791 1.00 50.66 148 THR A C 1
ATOM 1192 O O . THR A 1 148 ? 40.139 45.084 -33.904 1.00 50.66 148 THR A O 1
ATOM 1195 N N . SER A 1 149 ? 38.260 44.321 -34.841 1.00 51.34 149 SER A N 1
ATOM 1196 C CA . SER A 1 149 ? 38.768 44.386 -36.218 1.00 51.34 149 SER A 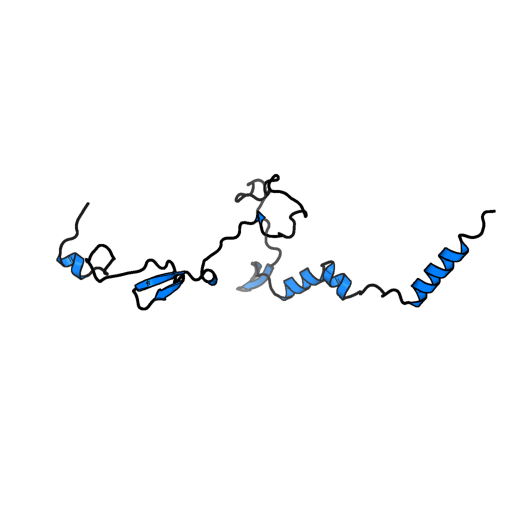CA 1
ATOM 1197 C C . SER A 1 149 ? 37.665 44.657 -37.245 1.00 51.34 149 SER A C 1
ATOM 1199 O O . SER A 1 149 ? 37.626 43.990 -38.268 1.00 51.34 149 SER A O 1
ATOM 1201 N N . ASP A 1 150 ? 36.777 45.609 -36.959 1.00 53.00 150 ASP A N 1
ATOM 1202 C CA . ASP A 1 150 ? 35.918 46.247 -37.964 1.00 53.00 150 ASP A CA 1
ATOM 1203 C C . ASP A 1 150 ? 35.795 47.745 -37.616 1.00 53.00 150 ASP A C 1
ATOM 1205 O O . ASP A 1 150 ? 34.957 48.153 -36.808 1.00 53.00 150 ASP A O 1
ATOM 1209 N N . GLN A 1 151 ? 36.696 48.548 -38.189 1.00 41.84 151 GLN A N 1
ATOM 1210 C CA . GLN A 1 151 ? 36.537 49.979 -38.478 1.00 41.84 151 GLN A CA 1
ATOM 1211 C C . GLN A 1 151 ? 37.158 50.264 -39.841 1.00 41.84 151 GLN A C 1
ATOM 1213 O O . GLN A 1 151 ? 38.265 49.733 -40.090 1.00 41.84 151 GLN A O 1
#

Solvent-accessible surface area (backbone atoms only — not comparable to full-atom values): 10570 Å² total; per-residue (Å²): 134,91,76,81,55,72,81,59,57,76,76,51,82,89,53,68,86,78,55,66,92,91,64,84,72,85,85,81,84,68,78,45,54,50,71,45,99,86,73,47,78,46,79,38,75,90,58,53,88,78,86,80,60,69,94,79,51,93,50,95,89,60,65,92,82,72,56,96,81,70,78,75,85,81,62,103,68,78,65,85,89,57,72,86,79,79,76,88,44,64,42,79,40,80,54,96,94,39,79,42,80,40,81,47,78,92,46,73,68,54,50,52,54,60,46,57,72,33,74,65,43,48,44,71,77,53,60,74,80,73,80,51,77,67,57,59,52,53,54,55,55,51,60,64,64,74,75,75,82,87,131

Organism: Penicillium canescens (NCBI:txid5083)

Secondary structure (DSSP, 8-state):
-PPPPHHHHTTSPP-TTTS-TT-----S----EEE-TTS-EEE-GGGS-----GGGS--TTSPTT--TTSPPS--S---TTSPPPPPS-EEEEEETTEEEEEEPPPPHHHHHHHHHTSHHHHHHHS------HHHHHHHHHHHHHTTS---

Mean predicted aligned error: 15.13 Å

Foldseek 3Di:
DDDDDPVVLVPDDDDPPSDDPPDDDDDPPDDQADADPVRDTDGDPVSDDDDDDPQPDPDVPDPPPPDPPDDDPDDPDDDPVDDDDDDPAWDWDDDPNDTDIDHDDDDPVNVVVVVCPDPVVVCVVPPDPDPDVVVVVVVVVVVVVVVPPDD

pLDDT: mean 77.81, std 16.48, range [41.84, 96.62]